Protein AF-A0A944D0I2-F1 (afdb_monomer)

Radius of gyration: 30.0 Å; Cα contacts (8 Å, |Δi|>4): 29; chains: 1; bounding box: 59×40×104 Å

Solvent-accessible surface area (backbone atoms only — not comparable to full-atom values): 8862 Å² total; per-residue (Å²): 134,84,87,84,81,84,79,82,80,79,80,80,74,85,73,63,89,83,63,70,86,83,71,83,76,81,92,66,86,75,78,80,79,70,80,78,85,88,75,93,71,77,85,69,79,75,73,75,70,71,72,82,76,74,48,61,72,57,51,43,52,51,60,76,67,31,66,68,59,51,53,51,52,52,35,50,76,72,67,47,87,73,53,77,68,55,50,49,51,50,51,54,51,52,54,51,45,53,52,39,34,50,76,70,66,74,40,82,86,69,44,79,63,52,57,57,50,56,52,48,51,57,75,64,54,62,79,74,80,82,112

Structure (mmCIF, N/CA/C/O backbone):
data_AF-A0A944D0I2-F1
#
_entry.id   AF-A0A944D0I2-F1
#
loop_
_atom_site.group_PDB
_atom_site.id
_atom_site.type_symbol
_atom_site.label_atom_id
_atom_site.label_alt_id
_atom_site.label_comp_id
_atom_site.label_asym_id
_atom_site.label_entity_id
_atom_site.label_seq_id
_atom_site.pdbx_PDB_ins_code
_atom_site.Cartn_x
_atom_site.Cartn_y
_atom_site.Cartn_z
_atom_site.occupancy
_atom_site.B_iso_or_equiv
_atom_site.auth_seq_id
_atom_site.auth_comp_id
_atom_site.auth_asym_id
_atom_site.auth_atom_id
_atom_site.pdbx_PDB_model_num
ATOM 1 N N . MET A 1 1 ? 12.353 24.557 66.573 1.00 42.12 1 MET A N 1
ATOM 2 C CA . MET A 1 1 ? 12.745 23.147 66.351 1.00 42.12 1 MET A CA 1
ATOM 3 C C . MET A 1 1 ? 12.005 22.587 65.150 1.00 42.12 1 MET A C 1
ATOM 5 O O . MET A 1 1 ? 10.905 23.037 64.863 1.00 42.12 1 MET A O 1
ATOM 9 N N . GLN A 1 2 ? 12.686 21.715 64.409 1.00 44.09 2 GLN A N 1
ATOM 10 C CA . GLN A 1 2 ? 12.473 21.414 62.997 1.00 44.09 2 GLN A CA 1
ATOM 11 C C . GLN A 1 2 ? 11.120 20.782 62.609 1.00 44.09 2 GLN A C 1
ATOM 13 O O . GLN A 1 2 ? 10.510 20.001 63.335 1.00 44.09 2 GLN A O 1
ATOM 18 N N . SER A 1 3 ? 10.752 21.104 61.367 1.00 43.50 3 SER A N 1
ATOM 19 C CA . SER A 1 3 ? 9.798 20.495 60.442 1.00 43.50 3 SER A CA 1
ATOM 20 C C . SER A 1 3 ? 9.640 18.973 60.548 1.00 43.50 3 SER A C 1
ATOM 22 O O . SER A 1 3 ? 10.615 18.231 60.441 1.00 43.50 3 SER A O 1
ATOM 24 N N . ARG A 1 4 ? 8.394 18.483 60.590 1.00 45.50 4 ARG A N 1
ATOM 25 C CA . ARG A 1 4 ? 8.070 17.076 60.293 1.00 45.50 4 ARG A CA 1
ATOM 26 C C . ARG A 1 4 ? 7.470 16.961 58.891 1.00 45.50 4 ARG A C 1
ATOM 28 O O . ARG A 1 4 ? 6.275 17.145 58.679 1.00 45.50 4 ARG A O 1
ATOM 35 N N . LYS A 1 5 ? 8.345 16.662 57.927 1.00 46.12 5 LYS A N 1
ATOM 36 C CA . LYS A 1 5 ? 8.016 16.230 56.560 1.00 46.12 5 LYS A CA 1
ATOM 37 C C . LYS A 1 5 ? 7.229 14.912 56.626 1.00 46.12 5 LYS A C 1
ATOM 39 O O . LYS A 1 5 ? 7.750 13.918 57.124 1.00 46.12 5 LYS A O 1
ATOM 44 N N . LYS A 1 6 ? 5.999 14.887 56.101 1.00 47.00 6 LYS A N 1
ATOM 45 C CA . LYS A 1 6 ? 5.260 13.643 55.831 1.00 47.00 6 LYS A CA 1
ATOM 46 C C . LYS A 1 6 ? 5.881 12.952 54.614 1.00 47.00 6 LYS A C 1
ATOM 48 O O . LYS A 1 6 ? 5.840 13.484 53.508 1.00 47.00 6 LYS A O 1
ATOM 53 N N . THR A 1 7 ? 6.455 11.774 54.819 1.00 43.75 7 THR A N 1
ATOM 54 C CA . THR A 1 7 ? 6.921 10.874 53.761 1.00 43.75 7 THR A CA 1
ATOM 55 C C . THR A 1 7 ? 5.721 10.121 53.178 1.00 43.75 7 THR A C 1
ATOM 57 O O . THR A 1 7 ? 5.066 9.337 53.863 1.00 43.75 7 THR A O 1
ATOM 60 N N . LYS A 1 8 ? 5.390 10.376 51.904 1.00 41.62 8 LYS A N 1
ATOM 61 C CA . LYS A 1 8 ? 4.432 9.560 51.143 1.00 41.62 8 LYS A CA 1
ATOM 62 C C . LYS A 1 8 ? 5.094 8.210 50.848 1.00 41.62 8 LYS A C 1
ATOM 64 O O . LYS A 1 8 ? 6.039 8.152 50.068 1.00 41.62 8 LYS A O 1
ATOM 69 N N . LYS A 1 9 ? 4.613 7.140 51.486 1.00 40.97 9 LYS A N 1
ATOM 70 C CA . LYS A 1 9 ? 4.920 5.761 51.090 1.00 40.97 9 LYS A CA 1
ATOM 71 C C . LYS A 1 9 ? 4.173 5.468 49.794 1.00 40.97 9 LYS A C 1
ATOM 73 O O . LYS A 1 9 ? 2.951 5.359 49.794 1.00 40.97 9 LYS A O 1
ATOM 78 N N . THR A 1 10 ? 4.911 5.372 48.700 1.00 44.75 10 THR A N 1
ATOM 79 C CA . THR A 1 10 ? 4.423 4.862 47.422 1.00 44.75 10 THR A CA 1
ATOM 80 C C . THR A 1 10 ? 4.107 3.381 47.611 1.00 44.75 10 THR A C 1
ATOM 82 O O . THR A 1 10 ? 5.003 2.582 47.880 1.00 44.75 10 THR A O 1
ATOM 85 N N . GLN A 1 11 ? 2.826 3.024 47.549 1.00 45.78 11 GLN A N 1
ATOM 86 C CA . GLN A 1 11 ? 2.385 1.636 47.489 1.00 45.78 11 GLN A CA 1
ATOM 87 C C . GLN A 1 11 ? 2.974 1.010 46.220 1.00 45.78 11 GLN A C 1
ATOM 89 O O . GLN A 1 11 ? 2.660 1.423 45.107 1.00 45.78 11 GLN A O 1
ATOM 94 N N . GLN A 1 12 ? 3.878 0.048 46.394 1.00 48.91 12 GLN A N 1
ATOM 95 C CA . GLN A 1 12 ? 4.262 -0.870 45.330 1.00 48.91 12 GLN A CA 1
ATOM 96 C C . GLN A 1 12 ? 3.102 -1.844 45.136 1.00 48.91 12 GLN A C 1
ATOM 98 O O . GLN A 1 12 ? 3.001 -2.859 45.825 1.00 48.91 12 GLN A O 1
ATOM 103 N N . GLU A 1 13 ? 2.201 -1.511 44.219 1.00 55.66 13 GLU A N 1
ATOM 104 C CA . GLU A 1 13 ? 1.292 -2.495 43.645 1.00 55.66 13 GLU A CA 1
ATOM 105 C C . GLU A 1 13 ? 2.132 -3.577 42.954 1.00 55.66 13 GLU A C 1
ATOM 107 O O . GLU A 1 13 ? 2.979 -3.288 42.102 1.00 55.66 13 GLU A O 1
ATOM 112 N N . LYS A 1 14 ? 1.927 -4.834 43.363 1.00 57.97 14 LYS A N 1
ATOM 113 C CA . LYS A 1 14 ? 2.486 -6.011 42.695 1.00 57.97 14 LYS A CA 1
ATOM 114 C C . LYS A 1 14 ? 1.954 -6.034 41.261 1.00 57.97 14 LYS A C 1
ATOM 116 O O . LYS A 1 14 ? 0.809 -6.411 41.039 1.00 57.97 14 LYS A O 1
ATOM 121 N N . LYS A 1 15 ? 2.772 -5.608 40.298 1.00 53.94 15 LYS A N 1
ATOM 122 C CA . LYS A 1 15 ? 2.455 -5.741 38.874 1.00 53.94 15 LYS A CA 1
ATOM 123 C C . LYS A 1 15 ? 2.501 -7.218 38.492 1.00 53.94 15 LYS A C 1
ATOM 125 O O . LYS A 1 15 ? 3.464 -7.907 38.824 1.00 53.94 15 LYS A O 1
ATOM 130 N N . ASP A 1 16 ? 1.445 -7.681 37.833 1.00 65.62 16 ASP A N 1
ATOM 131 C CA . ASP A 1 16 ? 1.314 -9.047 37.333 1.00 65.62 16 ASP A CA 1
ATOM 132 C C . ASP A 1 16 ? 2.500 -9.385 36.398 1.00 65.62 16 ASP A C 1
ATOM 134 O O . ASP A 1 16 ? 2.758 -8.633 35.452 1.00 65.62 16 ASP A O 1
ATOM 138 N N . PRO A 1 17 ? 3.245 -10.480 36.646 1.00 65.44 17 PRO A N 1
ATOM 139 C CA . PRO A 1 17 ? 4.404 -10.869 35.841 1.00 65.44 17 PRO A CA 1
ATOM 140 C C . PRO A 1 17 ? 4.061 -11.239 34.389 1.00 65.44 17 PRO A C 1
ATOM 142 O O . PRO A 1 17 ? 4.971 -11.348 33.571 1.00 65.44 17 PRO A O 1
ATOM 145 N N . ARG A 1 18 ? 2.776 -11.410 34.043 1.00 69.31 18 ARG A N 1
ATOM 146 C CA . ARG A 1 18 ? 2.308 -11.624 32.663 1.00 69.31 18 ARG A CA 1
ATOM 147 C C . ARG A 1 18 ? 2.155 -10.327 31.864 1.00 69.31 18 ARG A C 1
ATOM 149 O O . ARG A 1 18 ? 1.931 -10.383 30.657 1.00 69.31 18 ARG A O 1
ATOM 156 N N . VAL A 1 19 ? 2.302 -9.156 32.490 1.00 56.19 19 VAL A N 1
ATOM 157 C CA . VAL A 1 19 ? 2.339 -7.873 31.775 1.00 56.19 19 VAL A CA 1
ATOM 158 C C . VAL A 1 19 ? 3.735 -7.696 31.181 1.00 56.19 19 VAL A C 1
ATOM 160 O O . VAL A 1 19 ? 4.661 -7.221 31.840 1.00 56.19 19 VAL A O 1
ATOM 163 N N . GLY A 1 20 ? 3.887 -8.102 29.919 1.00 58.75 20 GLY A N 1
ATOM 164 C CA . GLY A 1 20 ? 5.109 -7.902 29.143 1.00 58.75 20 GLY A CA 1
ATOM 165 C C . GLY A 1 20 ? 5.586 -6.445 29.189 1.00 58.75 20 GLY A C 1
ATOM 166 O O . GLY A 1 20 ? 4.788 -5.504 29.218 1.00 58.75 20 GLY A O 1
ATOM 167 N N . SER A 1 21 ? 6.907 -6.249 29.225 1.00 68.56 21 SER A N 1
ATOM 168 C CA . SER A 1 21 ? 7.535 -4.924 29.294 1.00 68.56 21 SER A CA 1
ATOM 169 C C . SER A 1 21 ? 7.186 -4.057 28.077 1.00 68.56 21 SER A C 1
ATOM 171 O O . SER A 1 21 ? 7.924 -4.022 27.102 1.00 68.56 21 SER A O 1
ATOM 173 N N . LYS A 1 22 ? 6.116 -3.260 28.169 1.00 66.94 22 LYS A N 1
ATOM 174 C CA . LYS A 1 22 ? 5.779 -2.178 27.221 1.00 66.94 22 LYS A CA 1
ATOM 175 C C . LYS A 1 22 ? 6.651 -0.931 27.432 1.00 66.94 22 LYS A C 1
ATOM 177 O O . LYS A 1 22 ? 6.154 0.195 27.475 1.00 66.94 22 LYS A O 1
ATOM 182 N N . LYS A 1 23 ? 7.957 -1.106 27.646 1.00 66.88 23 LYS A N 1
ATOM 183 C CA . LYS A 1 23 ? 8.876 0.037 27.698 1.00 66.88 23 LYS A CA 1
ATOM 184 C C . LYS A 1 23 ? 9.056 0.532 26.268 1.00 66.88 23 LYS A C 1
ATOM 186 O O . LYS A 1 23 ? 9.569 -0.202 25.433 1.00 66.88 23 LYS A O 1
ATOM 191 N N . LYS A 1 24 ? 8.598 1.756 25.994 1.00 65.19 24 LYS A N 1
ATOM 192 C CA . LYS A 1 24 ? 8.781 2.400 24.690 1.00 65.19 24 LYS A CA 1
ATOM 193 C C . LYS A 1 24 ? 10.274 2.463 24.375 1.00 65.19 24 LYS A C 1
ATOM 195 O O . LYS A 1 24 ? 11.039 3.022 25.160 1.00 65.19 24 LYS A O 1
ATOM 200 N N . VAL A 1 25 ? 10.662 1.880 23.247 1.00 62.47 25 VAL A N 1
ATOM 201 C CA . VAL A 1 25 ? 12.013 1.996 22.704 1.00 62.47 25 VAL A CA 1
ATOM 202 C C . VAL A 1 25 ? 12.051 3.291 21.890 1.00 62.47 25 VAL A C 1
ATOM 204 O O . VAL A 1 25 ? 11.237 3.443 20.979 1.00 62.47 25 VAL A O 1
ATOM 207 N N . PRO A 1 26 ? 12.908 4.266 22.229 1.00 69.44 26 PRO A N 1
ATOM 208 C CA . PRO A 1 26 ? 13.021 5.482 21.439 1.00 69.44 26 PRO A CA 1
ATOM 209 C C . PRO A 1 26 ? 13.669 5.165 20.083 1.00 69.44 26 PRO A C 1
ATOM 211 O O . PRO A 1 26 ? 14.810 4.716 20.021 1.00 69.44 26 PRO A O 1
ATOM 214 N N . LEU A 1 27 ? 12.931 5.417 19.000 1.00 67.12 27 LEU A N 1
ATOM 215 C CA . LEU A 1 27 ? 13.383 5.289 17.613 1.00 67.12 27 LEU A CA 1
ATOM 216 C C . LEU A 1 27 ? 14.133 6.565 17.197 1.00 67.12 27 LEU A C 1
ATOM 218 O O . LEU A 1 27 ? 13.668 7.345 16.372 1.00 67.12 27 LEU A O 1
ATOM 222 N N . MET A 1 28 ? 15.261 6.843 17.846 1.00 51.53 28 MET A N 1
ATOM 223 C CA . MET A 1 28 ? 16.107 7.989 17.515 1.00 51.53 28 MET A CA 1
ATOM 224 C C . MET A 1 28 ? 17.514 7.489 17.225 1.00 51.53 28 MET A C 1
ATOM 226 O O . MET A 1 28 ? 18.234 7.060 18.124 1.00 51.53 28 MET A O 1
ATOM 230 N N . VAL A 1 29 ? 17.905 7.556 15.953 1.00 55.75 29 VAL A N 1
ATOM 231 C CA . VAL A 1 29 ? 19.300 7.391 15.546 1.00 55.75 29 VAL A CA 1
ATOM 232 C C . VAL A 1 29 ? 19.980 8.729 15.814 1.00 55.75 29 VAL A C 1
ATOM 234 O O . VAL A 1 29 ? 19.955 9.642 14.989 1.00 55.75 29 VAL A O 1
ATOM 237 N N . GLU A 1 30 ? 20.517 8.889 17.021 1.00 55.34 30 GLU A N 1
ATOM 238 C CA . GLU A 1 30 ? 21.379 10.019 17.347 1.00 55.34 30 GLU A CA 1
ATOM 239 C C . GLU A 1 30 ? 22.655 9.846 16.512 1.00 55.34 30 GLU A C 1
ATOM 241 O O . GLU A 1 30 ? 23.552 9.075 16.854 1.00 55.34 30 GLU A O 1
ATOM 246 N N . PHE A 1 31 ? 22.713 10.499 15.349 1.00 47.28 31 PHE A N 1
ATOM 247 C CA . PHE A 1 31 ? 23.947 10.612 14.585 1.00 47.28 31 PHE A CA 1
ATOM 248 C C . PHE A 1 31 ? 24.940 11.375 15.458 1.00 47.28 31 PHE A C 1
ATOM 250 O O . PHE A 1 31 ? 24.935 12.607 15.504 1.00 47.28 31 PHE A O 1
ATOM 257 N N . VAL A 1 32 ? 25.777 10.628 16.180 1.00 46.34 32 VAL A N 1
ATOM 258 C CA . VAL A 1 32 ? 26.910 11.136 16.951 1.00 46.34 32 VAL A CA 1
ATOM 259 C C . VAL A 1 32 ? 27.951 11.660 15.961 1.00 46.34 32 VAL A C 1
ATOM 261 O O . VAL A 1 32 ? 29.016 11.085 15.764 1.00 46.34 32 VAL A O 1
ATOM 264 N N . ASN A 1 33 ? 27.655 12.798 15.336 1.00 54.00 33 ASN A N 1
ATOM 265 C CA . ASN A 1 33 ? 28.663 13.677 14.773 1.00 54.00 33 ASN A CA 1
ATOM 266 C C . ASN A 1 33 ? 29.362 14.351 15.954 1.00 54.00 33 ASN A C 1
ATOM 268 O O . ASN A 1 33 ? 29.087 15.499 16.296 1.00 54.00 33 ASN A O 1
ATOM 272 N N . LYS A 1 34 ? 30.265 13.616 16.606 1.00 54.62 34 LYS A N 1
ATOM 273 C CA . LYS A 1 34 ? 31.363 14.234 17.348 1.00 54.62 34 LYS A CA 1
ATOM 274 C C . LYS A 1 34 ? 32.424 14.597 16.310 1.00 54.62 34 LYS A C 1
ATOM 276 O O . LYS A 1 34 ? 33.057 13.688 15.778 1.00 54.62 34 LYS A O 1
ATOM 281 N N . PRO A 1 35 ? 32.619 15.884 15.975 1.00 48.78 35 PRO A N 1
ATOM 282 C CA . PRO A 1 35 ? 33.704 16.263 15.091 1.00 48.78 35 PRO A CA 1
ATOM 283 C C . PRO A 1 35 ? 35.014 16.160 15.876 1.00 48.78 35 PRO A C 1
ATOM 285 O O . PRO A 1 35 ? 35.324 17.015 16.708 1.00 48.78 35 PRO A O 1
ATOM 288 N N . GLU A 1 36 ? 35.794 15.110 15.624 1.00 52.22 36 GLU A N 1
ATOM 289 C CA . GLU A 1 36 ? 37.214 15.162 15.951 1.00 52.22 36 GLU A CA 1
ATOM 290 C C . GLU A 1 36 ? 37.875 16.240 15.088 1.00 52.22 36 GLU A C 1
ATOM 292 O O . GLU A 1 36 ? 37.652 16.372 13.883 1.00 52.22 36 GLU A O 1
ATOM 297 N N . LYS A 1 37 ? 38.612 17.100 15.784 1.00 52.19 37 LYS A N 1
ATOM 298 C CA . LYS A 1 37 ? 39.123 18.379 15.309 1.00 52.19 37 LYS A CA 1
ATOM 299 C C . LYS A 1 37 ? 40.061 18.211 14.111 1.00 52.19 37 LYS A C 1
ATOM 301 O O . LYS A 1 37 ? 40.962 17.380 14.128 1.00 52.19 37 LYS A O 1
ATOM 306 N N . GLY A 1 38 ? 39.964 19.151 13.169 1.00 55.00 38 GLY A N 1
ATOM 307 C CA . GLY A 1 38 ? 41.173 19.684 12.534 1.00 55.00 38 GLY A CA 1
ATOM 308 C C . GLY A 1 38 ? 41.443 19.326 11.078 1.00 55.00 38 GLY A C 1
ATOM 309 O O . GLY A 1 38 ? 42.599 19.385 10.671 1.00 55.00 38 GLY A O 1
ATOM 310 N N . LYS A 1 39 ? 40.433 19.021 10.258 1.00 48.59 39 LYS A N 1
ATOM 311 C CA . LYS A 1 39 ? 40.623 19.006 8.799 1.00 48.59 39 LYS A CA 1
ATOM 312 C C . LYS A 1 39 ? 39.596 19.901 8.124 1.00 48.59 39 LYS A C 1
ATOM 314 O O . LYS A 1 39 ? 38.404 19.613 8.124 1.00 48.59 39 LYS A O 1
ATOM 319 N N . VAL A 1 40 ? 40.077 21.020 7.586 1.00 54.91 40 VAL A N 1
ATOM 320 C CA . VAL A 1 40 ? 39.296 21.922 6.737 1.00 54.91 40 VAL A CA 1
ATOM 321 C C . VAL A 1 40 ? 39.090 21.204 5.408 1.00 54.91 40 VAL A C 1
ATOM 323 O O . VAL A 1 40 ? 39.998 21.131 4.584 1.00 54.91 40 VAL A O 1
ATOM 326 N N . ILE A 1 41 ? 37.914 20.609 5.234 1.00 58.72 41 ILE A N 1
ATOM 327 C CA . ILE A 1 41 ? 37.485 20.035 3.960 1.00 58.72 41 ILE A CA 1
ATOM 328 C C . ILE A 1 41 ? 36.850 21.189 3.169 1.00 58.72 41 ILE A C 1
ATOM 330 O O . ILE A 1 41 ? 35.965 21.857 3.716 1.00 58.72 41 ILE A O 1
ATOM 334 N N . PRO A 1 42 ? 37.287 21.479 1.928 1.00 59.91 42 PRO A N 1
ATOM 335 C CA . PRO A 1 42 ? 36.651 22.509 1.112 1.00 59.91 42 PRO A CA 1
ATOM 336 C C . PRO A 1 42 ? 35.160 22.176 0.942 1.00 59.91 42 PRO A C 1
ATOM 338 O O . PRO A 1 42 ? 34.814 20.992 0.891 1.00 59.91 42 PRO A O 1
ATOM 341 N N . PRO A 1 43 ? 34.260 23.178 0.876 1.00 51.97 43 PRO A N 1
ATOM 342 C CA . PRO A 1 43 ? 32.825 22.944 0.819 1.00 51.97 43 PRO A CA 1
ATOM 343 C C . PRO A 1 43 ? 32.473 22.285 -0.515 1.00 51.97 43 PRO A C 1
ATOM 345 O O . PRO A 1 43 ? 32.221 22.936 -1.528 1.00 51.97 43 PRO A O 1
ATOM 348 N N . MET A 1 44 ? 32.475 20.957 -0.507 1.00 52.16 44 MET A N 1
ATOM 349 C CA . MET A 1 44 ? 31.920 20.135 -1.560 1.00 52.16 44 MET A CA 1
ATOM 350 C C . MET A 1 44 ? 30.443 20.498 -1.607 1.00 52.16 44 MET A C 1
ATOM 352 O O . MET A 1 44 ? 29.718 20.287 -0.630 1.00 52.16 44 MET A O 1
ATOM 356 N N . LYS A 1 45 ? 30.032 21.154 -2.698 1.00 55.31 45 LYS A N 1
ATOM 357 C CA . LYS A 1 45 ? 28.638 21.496 -2.971 1.00 55.31 45 LYS A CA 1
ATOM 358 C C . LYS A 1 45 ? 27.823 20.246 -2.667 1.00 55.31 45 LYS A C 1
ATOM 360 O O . LYS A 1 45 ? 27.957 19.245 -3.369 1.00 55.31 45 LYS A O 1
ATOM 365 N N . LYS A 1 46 ? 27.052 20.279 -1.577 1.00 52.41 46 LYS A N 1
ATOM 366 C CA . LYS A 1 46 ? 26.096 19.228 -1.252 1.00 52.41 46 LYS A CA 1
ATOM 367 C C . LYS A 1 46 ? 25.062 19.286 -2.364 1.00 52.41 46 LYS A C 1
ATOM 369 O O . LYS A 1 46 ? 24.099 20.038 -2.272 1.00 52.41 46 LYS A O 1
ATOM 374 N N . ALA A 1 47 ? 25.308 18.545 -3.442 1.00 49.62 47 ALA A N 1
ATOM 375 C CA . ALA A 1 47 ? 24.239 18.054 -4.279 1.00 49.62 47 ALA A CA 1
ATOM 376 C C . ALA A 1 47 ? 23.323 17.330 -3.300 1.00 49.62 47 ALA A C 1
ATOM 378 O O . ALA A 1 47 ? 23.698 16.305 -2.723 1.00 49.62 47 ALA A O 1
ATOM 379 N N . LEU A 1 48 ? 22.211 17.986 -2.986 1.00 52.19 48 LEU A N 1
ATOM 380 C CA . LEU A 1 48 ? 21.121 17.433 -2.221 1.00 52.19 48 LEU A CA 1
ATOM 381 C C . LEU A 1 48 ? 20.703 16.202 -3.017 1.00 52.19 48 LEU A C 1
ATOM 383 O O . LEU A 1 48 ? 20.023 16.324 -4.031 1.00 52.19 48 LEU A O 1
ATOM 387 N N . LYS A 1 49 ? 21.247 15.037 -2.649 1.00 53.72 49 LYS A N 1
ATOM 388 C CA . LYS A 1 49 ? 20.804 13.769 -3.208 1.00 53.72 49 LYS A CA 1
ATOM 389 C C . LYS A 1 49 ? 19.297 13.772 -2.958 1.00 53.72 49 LYS A C 1
ATOM 391 O O . LYS A 1 49 ? 18.928 13.901 -1.785 1.00 53.72 49 LYS A O 1
ATOM 396 N N . PRO A 1 50 ? 18.440 13.746 -3.995 1.00 51.84 50 PRO A N 1
ATOM 397 C CA . PRO A 1 50 ? 17.026 13.543 -3.745 1.00 51.84 50 PRO A CA 1
ATOM 398 C C . PRO A 1 50 ? 16.932 12.276 -2.896 1.00 51.84 50 PRO A C 1
ATOM 400 O O . PRO A 1 50 ? 17.721 11.344 -3.102 1.00 51.84 50 PRO A O 1
ATOM 403 N N . ALA A 1 51 ? 16.064 12.295 -1.882 1.00 56.75 51 ALA A N 1
ATOM 404 C CA . ALA A 1 51 ? 15.761 11.110 -1.090 1.00 56.75 51 ALA A CA 1
ATOM 405 C C . ALA A 1 51 ? 15.655 9.902 -2.038 1.00 56.75 51 ALA A C 1
ATOM 407 O O . ALA A 1 51 ? 15.155 10.090 -3.153 1.00 56.75 51 ALA A O 1
ATOM 408 N N . PRO A 1 52 ? 16.194 8.724 -1.667 1.00 56.91 52 PRO A N 1
ATOM 409 C CA . PRO A 1 52 ? 16.132 7.555 -2.533 1.00 56.91 52 PRO A CA 1
ATOM 410 C C . PRO A 1 52 ? 14.678 7.396 -2.964 1.00 56.91 52 PRO A C 1
ATOM 412 O O . PRO A 1 52 ? 13.808 7.211 -2.117 1.00 56.91 52 PRO A O 1
ATOM 415 N N . LYS A 1 53 ? 14.414 7.606 -4.258 1.00 63.25 53 LYS A N 1
ATOM 416 C CA . LYS A 1 53 ? 13.089 7.391 -4.822 1.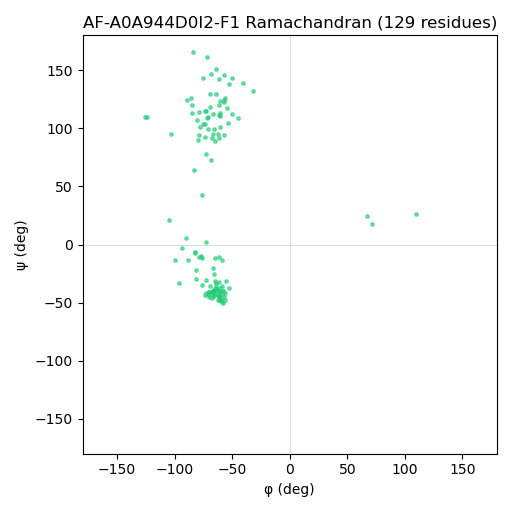00 63.25 53 LYS A CA 1
ATOM 417 C C . LYS A 1 53 ? 12.816 5.917 -4.574 1.00 63.25 53 LYS A C 1
ATOM 419 O O . LYS A 1 53 ? 13.552 5.080 -5.098 1.00 63.25 53 LYS A O 1
ATOM 424 N N . ILE A 1 54 ? 11.876 5.625 -3.682 1.00 71.88 54 ILE A N 1
ATOM 425 C CA . ILE A 1 54 ? 11.405 4.262 -3.475 1.00 71.88 54 ILE A CA 1
ATOM 426 C C . ILE A 1 54 ? 10.922 3.814 -4.853 1.00 71.88 54 ILE A C 1
ATOM 428 O O . ILE A 1 54 ? 10.210 4.556 -5.527 1.00 71.88 54 ILE A O 1
ATOM 432 N N . SER A 1 55 ? 11.465 2.706 -5.346 1.00 86.56 55 SER A N 1
ATOM 433 C CA . SER A 1 55 ? 11.061 2.179 -6.648 1.00 86.56 55 SER A CA 1
ATOM 434 C C . SER A 1 55 ? 9.619 1.678 -6.538 1.00 86.56 55 SER A C 1
ATOM 436 O O . SER A 1 55 ? 9.268 1.197 -5.460 1.00 86.56 55 SER A O 1
ATOM 438 N N . PRO A 1 56 ? 8.803 1.773 -7.600 1.00 87.00 56 PRO A N 1
ATOM 439 C CA . PRO A 1 56 ? 7.400 1.354 -7.556 1.00 87.00 56 PRO A CA 1
ATOM 440 C C . PRO A 1 56 ? 7.228 -0.083 -7.031 1.00 87.00 56 PRO A C 1
ATOM 442 O O . PRO A 1 56 ? 6.375 -0.326 -6.187 1.00 87.00 56 PRO A O 1
ATOM 445 N N . GLU A 1 57 ? 8.138 -0.999 -7.380 1.00 87.50 57 GLU A N 1
ATOM 446 C CA . GLU A 1 57 ? 8.195 -2.371 -6.838 1.00 87.50 57 GLU A CA 1
ATOM 447 C C . GLU A 1 57 ? 8.343 -2.424 -5.306 1.00 87.50 57 GLU A C 1
ATOM 449 O O . GLU A 1 57 ? 7.743 -3.251 -4.625 1.00 87.50 57 GLU A O 1
ATOM 454 N N . VAL A 1 58 ? 9.168 -1.537 -4.743 1.00 90.00 58 VAL A N 1
ATOM 455 C CA . VAL A 1 58 ? 9.450 -1.494 -3.302 1.00 90.00 58 VAL A CA 1
ATOM 456 C C . VAL A 1 58 ? 8.287 -0.860 -2.546 1.00 90.00 58 VAL A C 1
ATOM 458 O O . VAL A 1 58 ? 8.010 -1.256 -1.418 1.00 90.00 58 VAL A O 1
ATOM 461 N N . GLU A 1 59 ? 7.626 0.131 -3.142 1.00 91.19 59 GLU A N 1
ATOM 462 C CA . GLU A 1 59 ? 6.411 0.721 -2.578 1.00 91.19 59 GLU A CA 1
ATOM 463 C C . GLU A 1 59 ? 5.271 -0.302 -2.563 1.00 91.19 59 GLU A C 1
ATOM 465 O O . GLU A 1 59 ? 4.620 -0.462 -1.532 1.00 91.19 59 GLU A O 1
ATOM 470 N N . LEU A 1 60 ? 5.101 -1.051 -3.657 1.00 91.19 60 LEU A N 1
ATOM 471 C CA . LEU A 1 60 ? 4.114 -2.121 -3.764 1.00 91.19 60 LEU A CA 1
ATOM 472 C C . LEU A 1 60 ? 4.330 -3.177 -2.671 1.00 91.19 60 LEU A C 1
ATOM 474 O O . LEU A 1 60 ? 3.421 -3.435 -1.889 1.00 91.19 60 LEU A O 1
ATOM 478 N N . ALA A 1 61 ? 5.561 -3.675 -2.514 1.00 90.44 61 ALA A N 1
ATOM 479 C CA . ALA A 1 61 ? 5.901 -4.631 -1.457 1.00 90.44 61 ALA A CA 1
ATOM 480 C C . ALA A 1 61 ? 5.628 -4.083 -0.040 1.00 90.44 61 ALA A C 1
ATOM 482 O O . ALA A 1 61 ? 5.208 -4.815 0.849 1.00 90.44 61 ALA A O 1
ATOM 483 N N . GLN A 1 62 ? 5.838 -2.783 0.194 1.00 91.56 62 GLN A N 1
ATOM 484 C CA . GLN A 1 62 ? 5.523 -2.165 1.487 1.00 91.56 62 GLN A CA 1
ATOM 485 C C . GLN A 1 62 ? 4.019 -2.081 1.758 1.00 91.56 62 GLN A C 1
ATOM 487 O O . GLN A 1 62 ? 3.613 -2.193 2.916 1.00 91.56 62 GLN A O 1
ATOM 492 N N . LEU A 1 63 ? 3.209 -1.842 0.724 1.00 92.06 63 LEU A N 1
ATOM 493 C CA . LEU A 1 63 ? 1.750 -1.855 0.830 1.00 92.06 63 LEU A CA 1
ATOM 494 C C . LEU A 1 63 ? 1.240 -3.284 1.053 1.00 92.06 63 LEU A C 1
ATOM 496 O O . LEU A 1 63 ? 0.399 -3.491 1.926 1.00 92.06 63 LEU A O 1
ATOM 500 N N . GLU A 1 64 ? 1.815 -4.265 0.354 1.00 89.94 64 GLU A N 1
ATOM 501 C CA . GLU A 1 64 ? 1.529 -5.693 0.529 1.00 89.94 64 GLU A CA 1
ATOM 502 C C . GLU A 1 64 ? 1.945 -6.233 1.902 1.00 89.94 64 GLU A C 1
ATOM 504 O O . GLU A 1 64 ? 1.271 -7.108 2.425 1.00 89.94 64 GLU A O 1
ATOM 509 N N . ASP A 1 65 ? 3.002 -5.710 2.528 1.00 93.12 65 ASP A N 1
ATOM 510 C CA . ASP A 1 65 ? 3.450 -6.116 3.871 1.00 93.12 65 ASP A CA 1
ATOM 511 C C . ASP A 1 65 ? 2.811 -5.282 5.007 1.00 93.12 65 ASP A C 1
ATOM 513 O O . ASP A 1 65 ? 3.173 -5.411 6.183 1.00 93.12 65 ASP A O 1
ATOM 517 N N . ASN A 1 66 ? 1.864 -4.389 4.701 1.00 93.81 66 ASN A N 1
ATOM 518 C CA . ASN A 1 66 ? 1.306 -3.468 5.688 1.00 93.81 66 ASN A CA 1
ATOM 519 C C . ASN A 1 66 ? 0.330 -4.161 6.658 1.00 93.81 66 ASN A C 1
ATOM 521 O O . ASN A 1 66 ? -0.837 -4.387 6.345 1.00 93.81 66 ASN A O 1
ATOM 525 N N . GLU A 1 67 ? 0.778 -4.418 7.892 1.00 93.44 67 GLU A N 1
ATOM 526 C CA . GLU A 1 67 ? -0.033 -5.070 8.939 1.00 93.44 67 GLU A CA 1
ATOM 527 C C . GLU A 1 67 ? -1.369 -4.359 9.239 1.00 93.44 67 GLU A C 1
ATOM 529 O O . GLU A 1 67 ? -2.347 -5.011 9.605 1.00 93.44 67 GLU A O 1
ATOM 534 N N . CYS A 1 68 ? -1.435 -3.028 9.107 1.00 92.88 68 CYS A N 1
ATOM 535 C CA . CYS A 1 68 ? -2.668 -2.277 9.358 1.00 92.88 68 CYS A CA 1
ATOM 536 C C . CYS A 1 68 ? -3.693 -2.498 8.244 1.00 92.88 68 CYS A C 1
ATOM 538 O O . CYS A 1 68 ? -4.872 -2.677 8.540 1.00 92.88 68 CYS A O 1
ATOM 540 N N . LEU A 1 69 ? -3.243 -2.502 6.987 1.00 94.19 69 LEU A N 1
ATOM 541 C CA . LEU A 1 69 ? -4.095 -2.796 5.838 1.00 94.19 69 LEU A CA 1
ATOM 542 C C . LEU A 1 69 ? -4.674 -4.212 5.958 1.00 94.19 69 LEU A C 1
ATOM 544 O O . LEU A 1 69 ? -5.890 -4.370 5.895 1.00 94.19 69 LEU A O 1
ATOM 548 N N . HIS A 1 70 ? -3.833 -5.207 6.264 1.00 94.19 70 HIS A N 1
ATOM 549 C CA . HIS A 1 70 ? -4.266 -6.595 6.493 1.00 94.19 70 HIS A CA 1
ATOM 550 C C . HIS A 1 70 ? -5.319 -6.721 7.586 1.00 94.19 70 HIS A C 1
ATOM 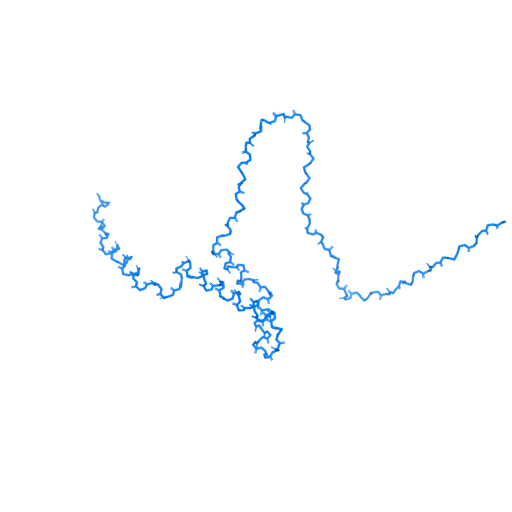552 O O . HIS A 1 70 ? -6.359 -7.338 7.382 1.00 94.19 70 HIS A O 1
ATOM 558 N N . GLN A 1 71 ? -5.096 -6.091 8.740 1.00 94.88 71 GLN A N 1
ATOM 559 C CA . GLN A 1 71 ? -6.045 -6.175 9.847 1.00 94.88 71 GLN A CA 1
ATOM 560 C C . GLN A 1 71 ? -7.406 -5.550 9.504 1.00 94.88 71 GLN A C 1
ATOM 562 O O . GLN A 1 71 ? -8.438 -6.043 9.970 1.00 94.88 71 GLN A O 1
ATOM 567 N N . LEU A 1 72 ? -7.416 -4.464 8.725 1.00 94.75 72 LEU A N 1
ATOM 568 C CA . LEU A 1 72 ? -8.648 -3.820 8.269 1.00 94.75 72 LEU A CA 1
ATOM 569 C C . LEU A 1 72 ? -9.390 -4.692 7.251 1.00 94.75 72 LEU A C 1
ATOM 571 O O . LEU A 1 72 ? -10.609 -4.822 7.358 1.00 94.75 72 LEU A O 1
ATOM 575 N N . LEU A 1 73 ? -8.670 -5.331 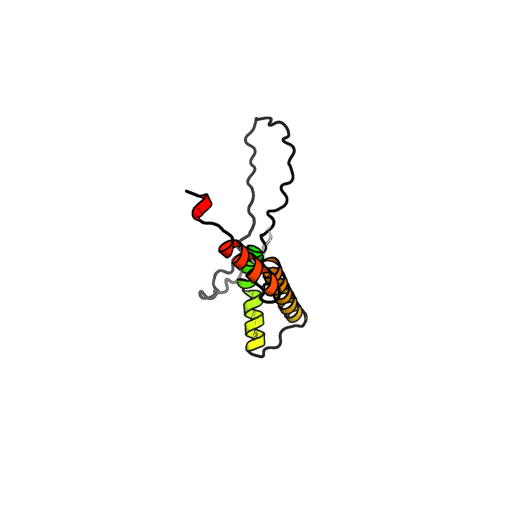6.324 1.00 94.44 73 LEU A N 1
ATOM 576 C CA . LEU A 1 73 ? -9.241 -6.298 5.384 1.00 94.44 73 LEU A CA 1
ATOM 577 C C . LEU A 1 73 ? -9.857 -7.494 6.123 1.00 94.44 73 LEU A C 1
ATOM 579 O O . LEU A 1 73 ? -11.031 -7.794 5.913 1.00 94.44 73 LEU A O 1
ATOM 583 N N . ASP A 1 74 ? -9.133 -8.085 7.079 1.00 95.62 74 ASP A N 1
ATOM 584 C CA . ASP A 1 74 ? -9.646 -9.160 7.936 1.00 95.62 74 ASP A CA 1
ATOM 585 C C . ASP A 1 74 ? -10.925 -8.735 8.674 1.00 95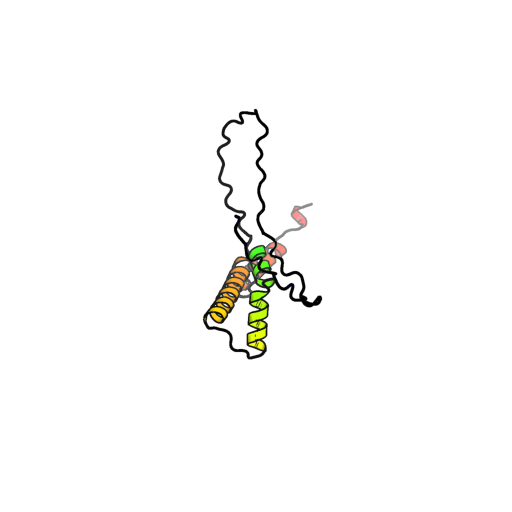.62 74 ASP A C 1
ATOM 587 O O . ASP A 1 74 ? -11.871 -9.510 8.830 1.00 95.62 74 ASP A O 1
ATOM 591 N N . ASP A 1 75 ? -10.973 -7.504 9.186 1.00 93.44 75 ASP A N 1
ATOM 592 C CA . ASP A 1 75 ? -12.137 -6.991 9.903 1.00 93.44 75 ASP A CA 1
ATOM 593 C C . ASP A 1 75 ? -13.349 -6.829 8.975 1.00 93.44 75 ASP A C 1
ATOM 595 O O . ASP A 1 75 ? -14.458 -7.209 9.371 1.00 93.44 75 ASP A O 1
ATOM 599 N N . ILE A 1 76 ? -13.143 -6.347 7.744 1.00 93.06 76 ILE A N 1
ATOM 600 C CA . ILE A 1 76 ? -14.179 -6.272 6.702 1.00 93.06 76 ILE A CA 1
ATOM 601 C C . ILE A 1 76 ? -14.685 -7.679 6.348 1.00 93.06 76 ILE A C 1
ATOM 603 O O . ILE A 1 76 ? -15.898 -7.901 6.334 1.00 93.06 76 ILE A O 1
ATOM 607 N N . GLU A 1 77 ? -13.787 -8.642 6.124 1.00 92.50 77 GLU A N 1
ATOM 608 C CA . GLU A 1 77 ? -14.134 -10.034 5.799 1.00 92.50 77 GLU A CA 1
ATOM 609 C C . GLU A 1 77 ? -14.922 -10.716 6.923 1.00 92.50 77 GLU A C 1
ATOM 611 O O . GLU A 1 77 ? -15.911 -11.412 6.685 1.00 92.50 77 GLU A O 1
ATOM 616 N N . ASN A 1 78 ? -14.543 -10.449 8.173 1.00 95.06 78 ASN A N 1
ATOM 617 C CA . ASN A 1 78 ? -15.263 -10.913 9.357 1.00 95.06 78 ASN A CA 1
ATOM 618 C C . ASN A 1 78 ? -16.599 -10.173 9.585 1.00 95.06 78 ASN A C 1
ATOM 620 O O . ASN A 1 78 ? -17.288 -10.429 10.579 1.00 95.06 78 ASN A O 1
ATOM 624 N N . GLY A 1 79 ? -16.977 -9.245 8.700 1.00 91.69 79 GLY A N 1
ATOM 625 C CA . GLY A 1 79 ? -18.216 -8.473 8.769 1.00 91.69 79 GLY A CA 1
ATOM 626 C C . GLY A 1 79 ? -18.232 -7.423 9.881 1.00 91.69 79 GLY A C 1
ATOM 627 O O . GLY A 1 79 ? -19.308 -6.959 10.279 1.00 91.69 79 GLY A O 1
ATOM 628 N N . LYS A 1 80 ? -17.066 -7.049 10.422 1.00 92.12 80 LYS A N 1
ATOM 629 C CA . LYS A 1 80 ? -16.952 -5.948 11.380 1.00 92.12 80 LYS A CA 1
ATOM 630 C C . LYS A 1 80 ? -17.071 -4.625 10.632 1.00 92.12 80 LYS A C 1
ATOM 632 O O . LYS A 1 80 ? -16.591 -4.455 9.518 1.00 92.12 80 LYS A O 1
ATOM 637 N N . LYS A 1 81 ? -17.722 -3.655 11.269 1.00 90.00 81 LYS A N 1
ATOM 638 C CA . LYS A 1 81 ? -17.815 -2.299 10.728 1.00 90.00 81 LYS A CA 1
ATOM 639 C C . LYS A 1 81 ? -16.571 -1.515 11.124 1.00 90.00 81 LYS A C 1
ATOM 641 O O . LYS A 1 81 ? -16.405 -1.226 12.309 1.00 90.00 81 LYS A O 1
ATOM 646 N N . ILE A 1 82 ? -15.750 -1.165 10.142 1.00 91.69 82 ILE A N 1
ATOM 647 C CA . ILE A 1 82 ? -14.642 -0.221 10.310 1.00 91.69 82 ILE A CA 1
ATOM 648 C C . ILE A 1 82 ? -15.139 1.225 10.163 1.00 91.69 82 ILE A C 1
ATOM 650 O O . ILE A 1 82 ? -16.282 1.465 9.753 1.00 91.69 82 ILE A O 1
ATOM 654 N N . SER A 1 83 ? -14.326 2.201 10.573 1.00 93.88 83 SER A N 1
ATOM 655 C CA . SER A 1 83 ? -14.707 3.610 10.457 1.00 93.88 83 SER A CA 1
ATOM 656 C C . SER A 1 83 ? -14.670 4.080 8.998 1.00 93.88 83 SER A C 1
ATOM 658 O O . SER A 1 83 ? -14.041 3.464 8.143 1.00 93.88 83 SER A O 1
ATOM 660 N N . ALA A 1 84 ? -15.338 5.197 8.696 1.00 93.06 84 ALA A N 1
ATOM 661 C CA . ALA A 1 84 ? -15.300 5.770 7.349 1.00 93.06 84 ALA A CA 1
ATOM 662 C C . ALA A 1 84 ? -13.897 6.273 6.958 1.00 93.06 84 ALA A C 1
ATOM 664 O O . ALA A 1 84 ? -13.599 6.365 5.773 1.00 93.06 84 ALA A O 1
ATOM 665 N N . GLU A 1 85 ? -13.058 6.621 7.938 1.00 92.38 85 GLU A N 1
ATOM 666 C CA . GLU A 1 85 ? -11.661 6.999 7.703 1.00 92.38 85 GLU A CA 1
ATOM 667 C C . GLU A 1 85 ? -10.824 5.763 7.360 1.00 92.38 85 GLU A C 1
ATOM 669 O O . GLU A 1 85 ? -10.076 5.792 6.389 1.00 92.38 85 GLU A O 1
ATOM 674 N N . ASP A 1 86 ? -11.027 4.658 8.084 1.00 92.38 86 ASP A N 1
ATOM 675 C CA . ASP A 1 86 ? -10.325 3.396 7.824 1.00 92.38 86 ASP A CA 1
ATOM 676 C C . ASP A 1 86 ? -10.727 2.791 6.475 1.00 92.38 86 ASP A C 1
ATOM 678 O O . ASP A 1 86 ? -9.872 2.309 5.742 1.00 92.38 86 ASP A O 1
ATOM 682 N N . GLN A 1 87 ? -12.014 2.851 6.115 1.00 93.00 87 GLN A N 1
ATOM 683 C CA . GLN A 1 87 ? -12.471 2.381 4.806 1.00 93.00 87 GLN A CA 1
ATOM 684 C C . GLN A 1 87 ? -11.823 3.182 3.676 1.00 93.00 87 GLN A C 1
ATOM 686 O O . GLN A 1 87 ? -11.318 2.591 2.732 1.00 93.00 87 GLN A O 1
ATOM 691 N N . LYS A 1 88 ? -11.769 4.515 3.803 1.00 94.81 88 LYS A N 1
ATOM 692 C CA . LYS A 1 88 ? -11.078 5.359 2.821 1.00 94.81 88 LYS A CA 1
ATOM 693 C C . LYS A 1 88 ? -9.601 5.020 2.709 1.00 94.81 88 LYS A C 1
ATOM 695 O O . LYS A 1 88 ? -9.083 4.999 1.606 1.00 94.81 88 LYS A O 1
ATOM 700 N N . PHE A 1 89 ? -8.938 4.755 3.831 1.00 94.88 89 PHE A N 1
ATOM 701 C CA . PHE A 1 89 ? -7.542 4.337 3.821 1.00 94.88 89 PHE A CA 1
ATOM 702 C C . PHE A 1 89 ? -7.349 3.018 3.061 1.00 94.88 89 PHE A C 1
ATOM 704 O O . PHE A 1 89 ? -6.437 2.922 2.248 1.00 94.88 89 PHE A O 1
ATOM 711 N N . VAL A 1 90 ? -8.215 2.024 3.293 1.00 94.50 90 VAL A N 1
ATOM 712 C CA . VAL A 1 90 ? -8.189 0.755 2.547 1.00 94.50 90 VAL A CA 1
ATOM 713 C C . VAL A 1 90 ? -8.372 1.011 1.053 1.00 94.50 90 VAL A C 1
ATOM 715 O O . VAL A 1 90 ? -7.562 0.535 0.264 1.00 94.50 90 VAL A O 1
ATOM 718 N N . ASP A 1 91 ? -9.387 1.791 0.678 1.00 94.94 91 ASP A N 1
ATOM 719 C CA . ASP A 1 91 ? -9.685 2.109 -0.720 1.00 94.94 91 ASP A CA 1
ATOM 720 C C . ASP A 1 91 ? -8.493 2.829 -1.391 1.00 94.94 91 ASP A C 1
ATOM 722 O O . ASP A 1 91 ? -8.021 2.397 -2.436 1.00 94.94 91 ASP A O 1
ATOM 726 N N . GLU A 1 92 ? -7.922 3.854 -0.744 1.00 94.75 92 GLU A N 1
ATOM 727 C CA . GLU A 1 92 ? -6.742 4.587 -1.233 1.00 94.75 92 GLU A CA 1
ATOM 728 C C . GLU A 1 92 ? -5.505 3.682 -1.384 1.00 94.75 92 GLU A C 1
ATOM 730 O O . GLU A 1 92 ? -4.723 3.848 -2.322 1.00 94.75 92 GLU A O 1
ATOM 735 N N . CYS A 1 93 ? -5.300 2.723 -0.473 1.00 93.06 93 CYS A N 1
ATOM 736 C CA . CYS A 1 93 ? -4.210 1.754 -0.587 1.00 93.06 93 CYS A CA 1
ATOM 737 C C . CYS A 1 93 ? -4.408 0.799 -1.766 1.00 93.06 93 CYS A C 1
ATOM 739 O O . CYS A 1 93 ? -3.437 0.504 -2.459 1.00 93.06 93 CYS A O 1
ATOM 741 N N . LEU A 1 94 ? -5.634 0.324 -1.996 1.00 93.25 94 LEU A N 1
ATOM 742 C CA . LEU A 1 94 ? -5.949 -0.551 -3.126 1.00 93.25 94 LEU A CA 1
ATOM 743 C C . LEU A 1 94 ? -5.804 0.187 -4.462 1.00 93.25 94 LEU A C 1
ATOM 745 O O . LEU A 1 94 ? -5.177 -0.349 -5.372 1.00 93.25 94 LEU A O 1
ATOM 749 N N . ASP A 1 95 ? -6.284 1.429 -4.547 1.00 94.19 95 ASP A N 1
ATOM 750 C CA . ASP A 1 95 ? -6.097 2.282 -5.726 1.00 94.19 95 ASP A CA 1
ATOM 751 C C . ASP A 1 95 ? -4.602 2.496 -6.009 1.00 94.19 95 ASP A C 1
ATOM 753 O O . ASP A 1 95 ? -4.144 2.383 -7.146 1.00 94.19 95 ASP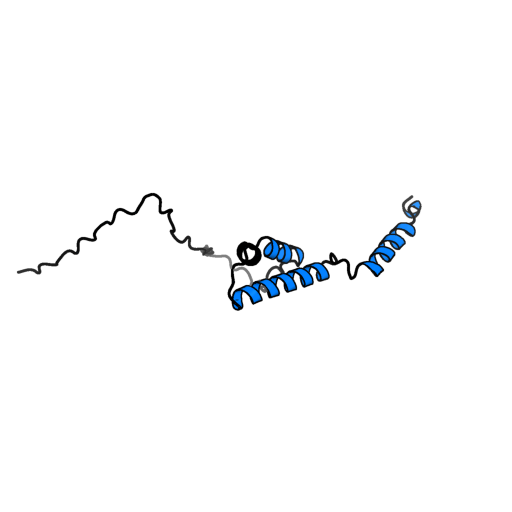 A O 1
ATOM 757 N N . ARG A 1 96 ? -3.801 2.737 -4.962 1.00 93.56 96 ARG A N 1
ATOM 758 C CA . ARG A 1 96 ? -2.351 2.905 -5.112 1.00 93.56 96 ARG A CA 1
ATOM 759 C C . ARG A 1 96 ? -1.657 1.625 -5.578 1.00 93.56 96 ARG A C 1
ATOM 761 O O . ARG A 1 96 ? -0.718 1.705 -6.365 1.00 93.56 96 ARG A O 1
ATOM 768 N N . ILE A 1 97 ? -2.092 0.463 -5.093 1.00 91.12 97 ILE A N 1
ATOM 769 C CA . ILE A 1 97 ? -1.593 -0.842 -5.545 1.00 91.12 97 ILE A CA 1
ATOM 770 C C . ILE A 1 97 ? -1.875 -1.025 -7.043 1.00 91.12 97 ILE A C 1
ATOM 772 O O . ILE A 1 97 ? -0.966 -1.403 -7.777 1.00 91.12 97 ILE A O 1
ATOM 776 N N . ASP A 1 98 ? -3.081 -0.700 -7.510 1.00 89.94 98 ASP A N 1
ATOM 777 C CA . ASP A 1 98 ? -3.460 -0.819 -8.926 1.00 89.94 98 ASP A CA 1
ATOM 778 C C . ASP A 1 98 ? -2.657 0.130 -9.836 1.00 89.94 98 ASP A C 1
ATOM 780 O O . ASP A 1 98 ? -2.126 -0.276 -10.875 1.00 89.94 98 ASP A O 1
ATOM 784 N N . GLU A 1 99 ? -2.461 1.381 -9.404 1.00 90.69 99 GLU A N 1
ATOM 785 C CA . GLU A 1 99 ? -1.573 2.326 -10.089 1.00 90.69 99 GLU A CA 1
ATOM 786 C C . GLU A 1 99 ? -0.145 1.779 -10.213 1.00 90.69 99 GLU A C 1
ATOM 788 O O . GLU A 1 99 ? 0.462 1.868 -11.280 1.00 90.69 99 GLU A O 1
ATOM 793 N N . LEU A 1 100 ? 0.394 1.205 -9.130 1.00 89.88 100 LEU A N 1
ATOM 794 C CA . LEU A 1 100 ? 1.741 0.635 -9.111 1.00 89.88 100 LEU A CA 1
ATOM 795 C C . LEU A 1 100 ? 1.844 -0.596 -10.017 1.00 89.88 100 LEU A C 1
ATOM 797 O O . LEU A 1 100 ? 2.837 -0.734 -10.729 1.00 89.88 100 LEU A O 1
ATOM 801 N N . MET A 1 101 ? 0.831 -1.465 -10.039 1.00 87.38 101 MET A N 1
ATOM 802 C CA . MET A 1 101 ? 0.793 -2.610 -10.957 1.00 87.38 101 MET A CA 1
ATOM 803 C C . MET A 1 101 ? 0.753 -2.168 -12.422 1.00 87.38 101 MET A C 1
ATOM 805 O O . MET A 1 101 ? 1.434 -2.760 -13.261 1.00 87.38 101 MET A O 1
ATOM 809 N N . THR A 1 102 ? 0.015 -1.098 -12.720 1.00 87.44 102 THR A N 1
ATOM 810 C CA . THR A 1 102 ? -0.043 -0.496 -14.057 1.00 87.44 102 THR A CA 1
ATOM 811 C C . THR A 1 102 ? 1.293 0.150 -14.440 1.00 87.44 102 THR A C 1
ATOM 813 O O . THR A 1 102 ? 1.813 -0.115 -15.517 1.00 87.44 102 THR A O 1
ATOM 816 N N . GLU A 1 103 ? 1.920 0.927 -13.546 1.00 86.88 103 GLU A N 1
ATOM 817 C CA . GLU A 1 103 ? 3.237 1.546 -13.790 1.00 86.88 103 GLU A CA 1
ATOM 818 C C . GLU A 1 103 ? 4.342 0.502 -14.025 1.00 86.88 103 GLU A C 1
ATOM 820 O O . GLU A 1 103 ? 5.278 0.736 -14.792 1.00 86.88 103 GLU A O 1
ATOM 825 N N . LEU A 1 104 ? 4.229 -0.657 -13.376 1.00 86.00 104 LEU A N 1
ATOM 826 C CA . LEU A 1 104 ? 5.145 -1.781 -13.541 1.00 86.00 104 LEU A CA 1
ATOM 827 C C . LEU A 1 104 ? 4.834 -2.651 -14.771 1.00 86.00 104 LEU A C 1
ATOM 829 O O . LEU A 1 104 ? 5.628 -3.539 -15.083 1.00 86.00 104 LEU A O 1
ATOM 833 N N . GLY A 1 105 ? 3.722 -2.405 -15.471 1.00 80.19 105 GLY A N 1
ATOM 834 C CA . GLY A 1 105 ? 3.305 -3.177 -16.645 1.00 80.19 105 GLY A CA 1
ATOM 835 C C . GLY A 1 105 ? 2.907 -4.619 -16.322 1.00 80.19 105 GLY A C 1
ATOM 836 O O . GLY A 1 105 ? 3.020 -5.486 -17.179 1.00 80.19 105 GLY A O 1
ATOM 837 N N . ILE A 1 106 ? 2.490 -4.888 -15.080 1.00 74.62 106 ILE A N 1
ATOM 838 C CA . ILE A 1 106 ? 2.040 -6.215 -14.616 1.00 74.62 106 ILE A CA 1
ATOM 839 C C . ILE A 1 106 ? 0.513 -6.358 -14.734 1.00 74.62 106 ILE A C 1
ATOM 841 O O . ILE A 1 106 ? -0.036 -7.403 -14.398 1.00 74.62 106 ILE A O 1
ATOM 845 N N . ASN A 1 107 ? -0.184 -5.298 -15.152 1.00 74.62 107 ASN A N 1
ATOM 846 C CA . ASN A 1 107 ? -1.634 -5.293 -15.305 1.00 74.62 107 ASN A CA 1
ATOM 847 C C . ASN A 1 107 ? -2.012 -5.752 -16.727 1.00 74.62 107 ASN A C 1
ATOM 849 O O . ASN A 1 107 ? -1.567 -5.156 -17.710 1.00 74.62 107 ASN A O 1
ATOM 853 N N . ASP A 1 108 ? -2.854 -6.786 -16.833 1.00 57.47 108 ASP A N 1
ATOM 854 C CA . ASP A 1 108 ? -3.212 -7.492 -18.085 1.00 57.47 108 ASP A CA 1
ATOM 855 C C . ASP A 1 108 ? -3.898 -6.601 -19.153 1.00 57.47 108 ASP A C 1
ATOM 857 O O . ASP A 1 108 ? -4.096 -7.015 -20.301 1.00 57.47 108 ASP A O 1
ATOM 861 N N . ASP A 1 109 ? -4.300 -5.379 -18.795 1.00 59.25 109 ASP A N 1
ATOM 862 C CA . ASP A 1 109 ? -5.089 -4.496 -19.656 1.00 59.25 109 ASP A CA 1
ATOM 863 C C . ASP A 1 109 ? -4.256 -3.718 -20.699 1.00 59.25 109 ASP A C 1
ATOM 865 O O . ASP A 1 109 ? -4.804 -3.345 -21.741 1.00 59.25 109 ASP A O 1
ATOM 869 N N . GLU A 1 110 ? -2.944 -3.529 -20.494 1.00 55.62 110 GLU A N 1
ATOM 870 C CA . GLU A 1 110 ? -2.049 -2.863 -21.469 1.00 55.62 110 GLU A CA 1
ATOM 871 C C . GLU A 1 110 ? -1.209 -3.844 -22.320 1.00 55.62 110 GLU A C 1
ATOM 873 O O . GLU A 1 110 ? -0.694 -3.468 -23.373 1.00 55.62 110 GLU A O 1
ATOM 878 N N . GLU A 1 111 ? -1.133 -5.129 -21.951 1.00 53.38 111 GLU A N 1
ATOM 879 C CA . GLU A 1 111 ? -0.176 -6.090 -22.538 1.00 53.38 111 GLU A CA 1
ATOM 880 C C . GLU A 1 111 ? -0.548 -6.591 -23.953 1.00 53.38 111 GLU A C 1
ATOM 882 O O . GLU A 1 111 ? 0.276 -7.173 -24.665 1.00 53.38 111 GLU A O 1
ATOM 887 N N . LYS A 1 112 ? -1.773 -6.327 -24.430 1.00 54.91 112 LYS A N 1
ATOM 888 C CA . LYS A 1 112 ? -2.243 -6.850 -25.728 1.00 54.91 112 LYS A CA 1
ATOM 889 C C . LYS A 1 112 ? -1.515 -6.299 -26.951 1.00 54.91 112 LYS A C 1
ATOM 891 O O . LYS A 1 112 ? -1.603 -6.944 -27.992 1.00 54.91 112 LYS A O 1
ATOM 896 N N . ASP A 1 113 ? -0.843 -5.153 -26.868 1.00 56.09 113 ASP A N 1
ATOM 897 C CA . ASP A 1 113 ? -0.032 -4.624 -27.979 1.00 56.09 113 ASP A CA 1
ATOM 898 C C . ASP A 1 113 ? 1.460 -4.988 -27.832 1.00 56.09 113 ASP A C 1
ATOM 900 O O . ASP A 1 113 ? 2.124 -5.269 -28.835 1.00 56.09 113 ASP A O 1
ATOM 904 N N . ASP A 1 114 ? 1.982 -5.078 -26.604 1.00 56.59 114 ASP A N 1
ATOM 905 C CA . ASP A 1 114 ? 3.405 -5.329 -26.339 1.00 56.59 114 ASP A CA 1
ATOM 906 C C . ASP A 1 114 ? 3.798 -6.817 -26.422 1.00 56.59 114 ASP A C 1
ATOM 908 O O . ASP A 1 114 ? 4.909 -7.133 -26.870 1.00 56.59 114 ASP A O 1
ATOM 912 N N . GLU A 1 115 ? 2.885 -7.748 -26.110 1.00 60.03 115 GLU A N 1
ATOM 913 C CA . GLU A 1 115 ? 3.117 -9.196 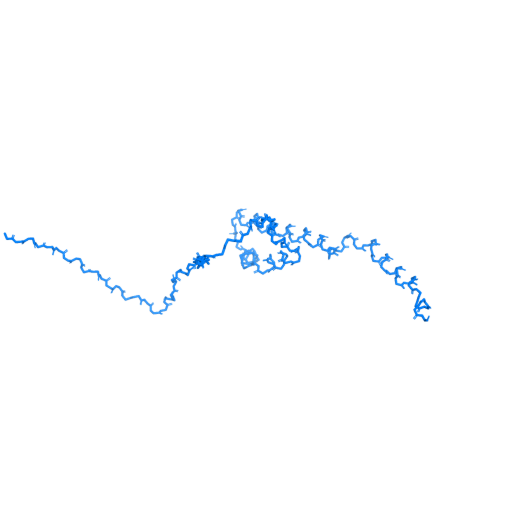-26.255 1.00 60.03 115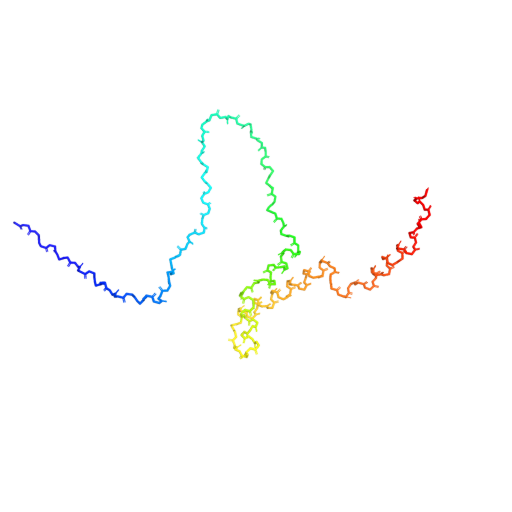 GLU A CA 1
ATOM 914 C C . GLU A 1 115 ? 3.463 -9.563 -27.715 1.00 60.03 115 GLU A C 1
ATOM 916 O O . GLU A 1 115 ? 4.402 -10.320 -27.990 1.00 60.03 115 GLU A O 1
ATOM 921 N N . TYR A 1 116 ? 2.781 -8.942 -28.687 1.00 65.88 116 TYR A N 1
ATOM 922 C CA . TYR A 1 116 ? 3.061 -9.142 -30.113 1.00 65.88 116 TYR A CA 1
ATOM 923 C C . TYR A 1 116 ? 4.366 -8.479 -30.568 1.00 65.88 116 TYR A C 1
ATOM 925 O O . TYR A 1 116 ? 5.016 -8.983 -31.490 1.00 65.88 116 TYR A O 1
ATOM 933 N N . VAL A 1 117 ? 4.779 -7.367 -29.950 1.00 70.88 117 VAL A N 1
ATOM 934 C CA . VAL A 1 117 ? 6.045 -6.687 -30.271 1.00 70.88 117 VAL A CA 1
ATOM 935 C C . VAL A 1 117 ? 7.233 -7.525 -29.810 1.00 70.88 117 VAL A C 1
ATOM 937 O O . VAL A 1 117 ? 8.171 -7.729 -30.587 1.00 70.88 117 VAL A O 1
ATOM 940 N N . LEU A 1 118 ? 7.182 -8.067 -28.590 1.00 74.88 118 LEU A N 1
ATOM 941 C CA . LEU A 1 118 ? 8.251 -8.903 -28.046 1.00 74.88 118 LEU A CA 1
ATOM 942 C C . LEU A 1 118 ? 8.366 -10.236 -28.799 1.00 74.88 118 LEU A C 1
ATOM 944 O O . LEU A 1 118 ? 9.473 -10.657 -29.152 1.00 74.88 118 LEU A O 1
ATOM 948 N N . LEU A 1 119 ? 7.226 -10.854 -29.133 1.00 76.00 119 LEU A N 1
ATOM 949 C CA . LEU A 1 119 ? 7.187 -12.075 -29.937 1.00 76.00 119 LEU A CA 1
ATOM 950 C C . LEU A 1 119 ? 7.758 -11.836 -31.343 1.00 76.00 119 LEU A C 1
ATOM 952 O O . LEU A 1 119 ? 8.612 -12.592 -31.808 1.00 76.00 119 LEU A O 1
ATOM 956 N N . ARG A 1 120 ? 7.393 -10.719 -31.985 1.00 78.44 120 ARG A N 1
ATOM 957 C CA . ARG A 1 120 ? 7.942 -10.321 -33.288 1.00 78.44 120 ARG A CA 1
ATOM 958 C C . ARG A 1 120 ? 9.443 -10.036 -33.228 1.00 78.44 120 ARG A C 1
ATOM 960 O O . ARG A 1 120 ? 10.163 -10.373 -34.169 1.00 78.44 120 ARG A O 1
ATOM 967 N N . GLN A 1 121 ? 9.940 -9.418 -32.156 1.00 79.69 121 GLN A N 1
ATOM 968 C CA . GLN A 1 121 ? 11.371 -9.158 -31.971 1.00 79.69 121 GLN A CA 1
ATOM 969 C C . GLN A 1 121 ? 12.160 -10.472 -31.881 1.00 79.69 121 GLN A C 1
ATOM 971 O O . GLN A 1 121 ? 13.231 -10.580 -32.473 1.00 79.69 121 GLN A O 1
ATOM 976 N N . PHE A 1 122 ? 11.618 -11.484 -31.199 1.00 79.06 122 PHE A N 1
ATOM 977 C CA . PHE A 1 122 ? 12.235 -12.805 -31.106 1.00 79.06 122 PHE A CA 1
ATOM 978 C C . PHE A 1 122 ? 12.186 -13.570 -32.435 1.00 79.06 122 PHE A C 1
ATOM 980 O O . PHE A 1 122 ? 13.192 -14.134 -32.856 1.00 79.06 122 PHE A O 1
ATOM 987 N N . GLU A 1 123 ? 11.053 -13.544 -33.140 1.00 78.12 123 GLU A N 1
ATOM 988 C CA . GLU A 1 123 ? 10.914 -14.188 -34.455 1.00 78.12 123 GLU A CA 1
ATOM 989 C C . GLU A 1 123 ? 11.823 -13.566 -35.522 1.00 78.12 123 GLU A C 1
ATOM 991 O O . GLU A 1 123 ? 12.307 -14.254 -36.423 1.00 78.12 123 GLU A O 1
ATOM 996 N N . THR A 1 124 ? 12.058 -12.257 -35.431 1.00 80.44 124 THR A N 1
ATOM 997 C CA . THR A 1 124 ? 12.929 -11.529 -36.364 1.00 80.44 124 THR A CA 1
ATOM 998 C C . THR A 1 124 ? 14.395 -11.521 -35.939 1.00 80.44 124 THR A C 1
ATOM 1000 O O . THR A 1 124 ? 15.252 -11.208 -36.770 1.00 80.44 124 THR A O 1
ATOM 1003 N N . ALA A 1 125 ? 14.710 -11.899 -34.694 1.00 80.19 125 ALA A N 1
ATOM 1004 C CA . ALA A 1 125 ? 16.080 -12.032 -34.218 1.00 80.19 125 ALA A CA 1
ATOM 1005 C C . ALA A 1 125 ? 16.782 -13.175 -34.964 1.00 80.19 125 ALA A C 1
ATOM 1007 O O . ALA A 1 125 ? 16.633 -14.364 -34.676 1.00 80.19 125 ALA A O 1
ATOM 1008 N N . ASN A 1 126 ? 17.567 -12.800 -35.967 1.00 74.31 126 ASN A N 1
ATOM 1009 C CA . ASN A 1 126 ? 18.273 -13.735 -36.818 1.00 74.31 126 ASN A CA 1
ATOM 1010 C C . ASN A 1 126 ? 19.513 -14.279 -36.092 1.00 74.31 126 ASN A C 1
ATOM 1012 O O . ASN A 1 126 ? 20.561 -13.636 -36.041 1.00 74.31 126 ASN A O 1
ATOM 1016 N N . LEU A 1 127 ? 19.414 -15.497 -35.552 1.00 70.88 127 LEU A N 1
ATOM 1017 C CA . LEU A 1 127 ? 20.518 -16.177 -34.857 1.00 70.88 127 LEU A CA 1
ATOM 1018 C C . LEU A 1 127 ? 21.778 -16.381 -35.727 1.00 70.88 127 LEU A C 1
ATOM 1020 O O . LEU A 1 127 ? 22.837 -16.715 -35.195 1.00 70.88 127 LEU A O 1
ATOM 1024 N N . ASN A 1 128 ? 21.685 -16.200 -37.051 1.00 70.12 128 ASN A N 1
ATOM 1025 C CA . ASN A 1 128 ? 22.832 -16.312 -37.953 1.00 70.12 128 ASN A CA 1
ATOM 1026 C C . ASN A 1 128 ? 23.740 -15.072 -37.959 1.00 70.12 128 ASN A C 1
ATOM 1028 O O . ASN A 1 128 ? 24.835 -15.162 -38.506 1.00 70.12 128 ASN A O 1
ATOM 1032 N N . GLU A 1 129 ? 23.340 -13.947 -37.357 1.00 66.44 129 GLU A N 1
ATOM 1033 C CA . GLU A 1 129 ? 24.172 -12.731 -37.298 1.00 66.44 129 GLU A CA 1
ATOM 1034 C C . GLU A 1 129 ? 25.295 -12.799 -36.247 1.00 66.44 129 GLU A C 1
ATOM 1036 O O . GLU A 1 129 ? 26.192 -11.960 -36.243 1.00 66.44 129 GLU A O 1
ATOM 1041 N N . TYR A 1 130 ? 25.287 -13.823 -35.388 1.00 68.25 130 TYR A N 1
ATOM 1042 C CA . TYR A 1 130 ? 26.287 -14.037 -34.333 1.00 68.25 130 TYR A CA 1
ATOM 1043 C C . TYR A 1 130 ? 27.287 -15.167 -34.649 1.00 68.25 130 TYR A C 1
ATOM 1045 O 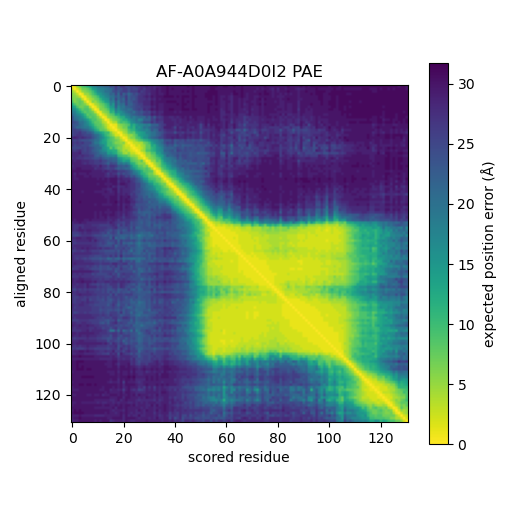O . TYR A 1 130 ? 27.880 -15.733 -33.727 1.00 68.25 130 TYR A O 1
ATOM 1053 N N . ARG A 1 131 ? 27.454 -15.535 -35.927 1.00 59.62 131 ARG A N 1
ATOM 1054 C CA . ARG A 1 131 ? 28.420 -16.554 -36.380 1.00 59.62 131 ARG A CA 1
ATOM 1055 C C . ARG A 1 131 ? 29.718 -15.969 -36.920 1.00 59.62 131 ARG A C 1
ATOM 1057 O O . ARG A 1 131 ? 29.662 -14.931 -37.610 1.00 59.62 131 ARG A O 1
#

pLDDT: mean 71.78, std 18.09, range [40.97, 95.62]

Secondary structure (DSSP, 8-state):
----------------TTS----PPP----------S------------------HHHHHHHHHT-HHHHHHHHHHHTT----HHHHHHHHHHHHHHHHHHHHTT-STTTHHHHHHHHHHHHHH--GGGG-

Foldseek 3Di:
DDDDDDDDDDDPDPDDPPPPPPPDDDPDPPPPP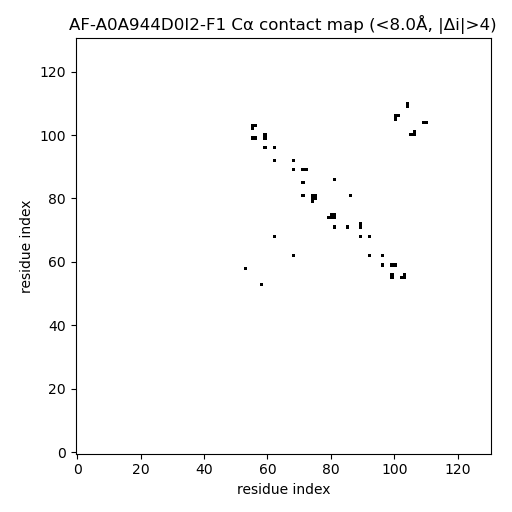PDDDDDDDPPPPPPVPPDPPQQLVNVLVCLVPDPLLVVLVVCVVVVHDDDPVSVVVNVVSVVSNVVSCVVVVVDPPPCPVVVVVVVVCVVPPDPVVVD

Mean predicted aligned error: 19.65 Å

Sequence (131 aa):
MQSRKKTKKTQQEKKDPRVGSKKKVPLMVEFVNKPEKGKVIPPMKKALKPAPKISPEVELAQLEDNECLHQLLDDIENGKKISAEDQKFVDECLDRIDELMTELGINDDEEKDDEYVLLRQFETANLNEYR